Protein AF-A0A351Y4N5-F1 (afdb_monomer_lite)

Foldseek 3Di:
DDPQDPPPPDGPCVVDDPDPDPDPCCVVPADEQEDEQQVQQPDPVDDAAEEDALVNCCVVPSDVDSPHQYEYEHPHDHDGQYEYDAHAYYDPNRCVNNPPPRYHDDHPPDDPPPPPPPPPPDD

Secondary structure (DSSP, 8-state):
--TT-BBTBPPHHHHS-S--SS--GGGSS--EEEEEHHHHHT-TT--TT-EE-HHHHHHTTS-S-TTSEEEEE--S---S--EEEEE-EE-HHHHHHHTTTT--EEE--PPP-----------

Sequence (123 aa):
MKPFFEGGQTSIVQRLPKARGFTRYFKLVKDVVIVNLGALDADPRIADKMEITKQVLKDLGYIKSAKAFVKLLSHGEYAKHLTFTDIDSFSAAAKTKMENPGTVHSASRKAPIAVVKDKKSKV

pLDDT: mean 77.07, std 16.93, range [38.38, 93.25]

Radius of gyration: 23.23 Å; chains: 1; bounding box: 50×45×65 Å

Structure (mmCIF, N/CA/C/O backbone):
data_AF-A0A351Y4N5-F1
#
_entry.id   AF-A0A351Y4N5-F1
#
loop_
_atom_site.group_PDB
_atom_site.id
_atom_site.type_symbol
_atom_site.label_atom_id
_atom_site.label_alt_id
_atom_site.label_comp_id
_atom_site.label_asym_id
_atom_site.label_entity_id
_atom_site.label_seq_id
_atom_site.pdbx_PDB_ins_code
_atom_site.Cartn_x
_atom_site.Cartn_y
_atom_site.Cartn_z
_atom_site.occupancy
_atom_site.B_iso_or_equiv
_atom_site.auth_seq_id
_atom_site.auth_comp_id
_atom_site.auth_asym_id
_atom_site.auth_atom_id
_atom_site.pdbx_PDB_model_num
ATOM 1 N N . MET A 1 1 ? -26.317 -21.915 32.768 1.00 71.75 1 MET A N 1
ATOM 2 C CA . MET A 1 1 ? -25.323 -21.127 33.537 1.00 71.75 1 MET A CA 1
ATOM 3 C C . MET A 1 1 ? -24.667 -20.119 32.597 1.00 71.75 1 MET A C 1
ATOM 5 O O . MET A 1 1 ? -24.466 -20.463 31.439 1.00 71.75 1 MET A O 1
ATOM 9 N N . LYS A 1 2 ? -24.380 -18.883 33.027 1.00 85.06 2 LYS A N 1
ATOM 10 C CA . LYS A 1 2 ? -23.657 -17.909 32.182 1.00 85.06 2 LYS A CA 1
ATOM 11 C C . LYS A 1 2 ? -22.164 -18.286 32.124 1.00 85.06 2 LYS A C 1
ATOM 13 O O . LYS A 1 2 ? -21.646 -18.672 33.167 1.00 85.06 2 LYS A O 1
ATOM 18 N N . PRO A 1 3 ? -21.461 -18.134 30.982 1.00 85.94 3 PRO A N 1
ATOM 19 C CA . PRO A 1 3 ? -20.055 -18.547 30.838 1.00 85.94 3 PRO A CA 1
ATOM 20 C C . PRO A 1 3 ? -19.074 -17.945 31.857 1.00 85.94 3 PRO A C 1
ATOM 22 O O . PRO A 1 3 ? -18.011 -18.501 32.085 1.00 85.94 3 PRO A O 1
ATOM 25 N N . PHE A 1 4 ? -19.429 -16.817 32.477 1.00 85.06 4 PHE A N 1
ATOM 26 C CA . PHE A 1 4 ? -18.591 -16.094 33.441 1.00 85.06 4 PHE A CA 1
ATOM 27 C C . PHE A 1 4 ? -19.082 -16.228 34.892 1.00 85.06 4 PHE A C 1
ATOM 29 O O . PHE A 1 4 ? -18.720 -15.421 35.744 1.00 85.06 4 PHE A O 1
ATOM 36 N N . PHE A 1 5 ? -19.979 -17.178 35.171 1.00 90.00 5 PHE A N 1
ATOM 37 C CA . PHE A 1 5 ? -20.545 -17.383 36.501 1.00 90.00 5 PHE A CA 1
ATOM 38 C C . PHE A 1 5 ? -19.705 -18.389 37.303 1.00 90.00 5 PHE A C 1
ATOM 40 O O . PHE A 1 5 ? -19.694 -19.574 36.984 1.00 90.00 5 PHE A O 1
ATOM 47 N N . GLU A 1 6 ? -19.045 -17.913 38.362 1.00 91.88 6 GLU A N 1
ATOM 48 C CA . GLU A 1 6 ? -18.134 -18.687 39.227 1.00 91.88 6 GLU A CA 1
ATOM 49 C C . GLU A 1 6 ? -18.785 -19.055 40.578 1.00 91.88 6 GLU A C 1
ATOM 51 O O . GLU A 1 6 ? -18.164 -18.974 41.633 1.00 91.88 6 GLU A O 1
ATOM 56 N N . GLY A 1 7 ? -20.075 -19.413 40.579 1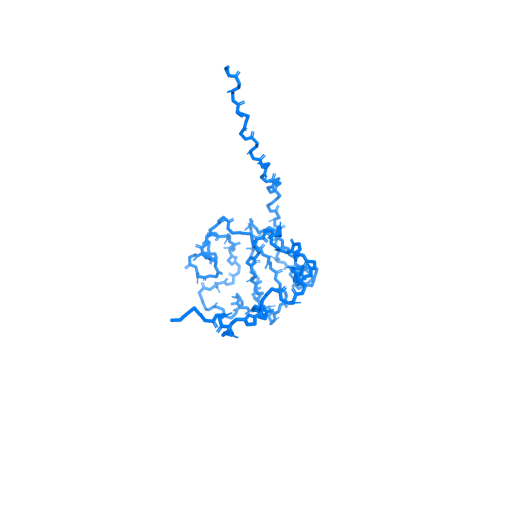.00 89.75 7 GLY A N 1
ATOM 57 C CA . GLY A 1 7 ? -20.718 -20.005 41.765 1.00 89.75 7 GLY A CA 1
ATOM 58 C C . GLY A 1 7 ? -20.873 -19.074 42.976 1.00 89.75 7 GLY A C 1
ATOM 59 O O . GLY A 1 7 ? -20.894 -19.547 44.105 1.00 89.75 7 GLY A O 1
ATOM 60 N N . GLY A 1 8 ? -20.980 -17.759 42.755 1.00 90.00 8 GLY A N 1
ATOM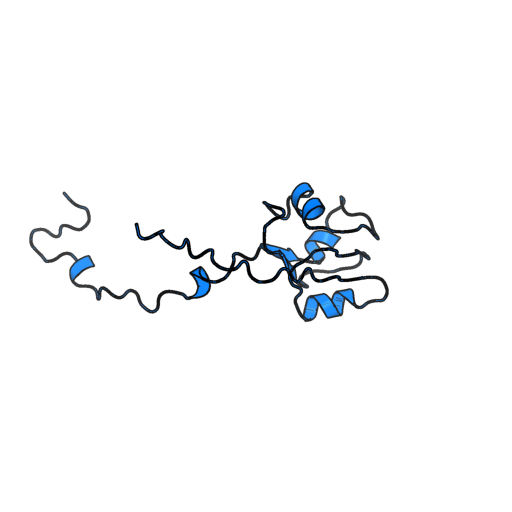 61 C CA . GLY A 1 8 ? -21.115 -16.752 43.820 1.00 90.00 8 GLY A CA 1
ATOM 62 C C . GLY A 1 8 ? -19.841 -15.947 44.076 1.00 90.00 8 GLY A C 1
ATOM 63 O O . GLY A 1 8 ? -19.902 -14.881 44.685 1.00 90.00 8 GLY A O 1
ATOM 64 N N . GLN A 1 9 ? -18.705 -16.386 43.533 1.00 93.25 9 GLN A N 1
ATOM 65 C CA . GLN A 1 9 ? -17.509 -15.557 43.450 1.00 93.25 9 GLN A CA 1
ATOM 66 C C . GLN A 1 9 ? -17.704 -14.454 42.391 1.00 93.25 9 GLN A C 1
ATOM 68 O O . GLN A 1 9 ? -18.363 -14.661 41.367 1.00 93.25 9 GLN A O 1
ATOM 73 N N . THR A 1 10 ? -17.130 -13.266 42.612 1.00 91.81 10 THR A N 1
ATOM 74 C CA . THR A 1 10 ? -17.144 -12.180 41.613 1.00 91.81 10 THR A CA 1
ATOM 75 C C . THR A 1 10 ? -16.494 -12.659 40.319 1.00 91.81 10 THR A C 1
ATOM 77 O O . THR A 1 10 ? -15.407 -13.213 40.371 1.00 91.81 10 THR A O 1
ATOM 80 N N . SER A 1 11 ? -17.110 -12.473 39.151 1.00 91.12 11 SER A N 1
ATOM 81 C CA . SER A 1 11 ? -16.559 -13.053 37.909 1.00 91.12 11 SER A CA 1
ATOM 82 C C . SER A 1 11 ? -15.158 -12.522 37.585 1.00 91.12 11 SER A C 1
ATOM 84 O O . SER A 1 11 ? -14.868 -11.344 37.820 1.00 91.12 11 SER A O 1
ATOM 86 N N . ILE A 1 12 ? -14.303 -13.337 36.966 1.00 87.56 12 ILE A N 1
ATOM 87 C CA . ILE A 1 12 ? -12.951 -12.919 36.567 1.00 87.56 12 ILE A CA 1
ATOM 88 C C . ILE A 1 12 ? -12.923 -11.641 35.709 1.00 87.56 12 ILE A C 1
ATOM 90 O O . ILE A 1 12 ? -12.047 -10.795 35.877 1.00 87.56 12 ILE A O 1
ATOM 94 N N . VAL A 1 13 ? -13.934 -11.431 34.858 1.00 87.81 13 VAL A N 1
ATOM 95 C CA . VAL A 1 13 ? -14.073 -10.232 34.005 1.00 87.81 13 VAL A CA 1
ATOM 96 C C . VAL A 1 13 ? -14.263 -8.955 34.833 1.00 87.81 13 VAL A C 1
ATOM 98 O O . VAL A 1 13 ? -13.887 -7.872 34.395 1.00 87.81 13 VAL A O 1
ATOM 101 N N . GLN A 1 14 ? -14.834 -9.073 36.034 1.00 88.00 14 GLN A N 1
ATOM 102 C CA . GLN A 1 14 ? -15.016 -7.961 36.968 1.00 88.00 14 GLN A CA 1
ATOM 103 C C . GLN A 1 14 ? -13.788 -7.723 37.852 1.00 88.00 14 GLN A C 1
ATOM 105 O O . GLN A 1 14 ? -13.606 -6.601 38.319 1.00 88.00 14 GLN A O 1
ATOM 110 N N . ARG A 1 15 ? -12.963 -8.753 38.086 1.00 90.38 15 ARG A N 1
ATOM 111 C CA . ARG A 1 15 ? -11.725 -8.636 38.874 1.00 90.38 15 ARG A CA 1
ATOM 112 C C . ARG A 1 15 ? -10.585 -8.000 38.080 1.00 90.38 15 ARG A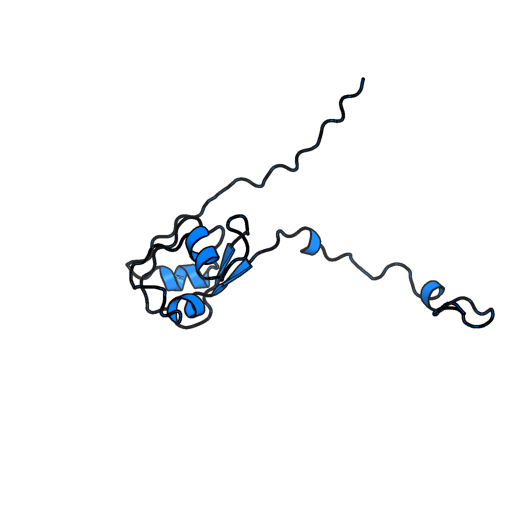 C 1
ATOM 114 O O . ARG A 1 15 ? -9.730 -7.342 38.662 1.00 90.38 15 ARG A O 1
ATOM 121 N N . LEU A 1 16 ? -10.563 -8.196 36.763 1.00 88.25 16 LEU A N 1
ATOM 122 C CA . LEU A 1 16 ? -9.558 -7.598 35.888 1.00 88.25 16 LEU A CA 1
ATOM 123 C C . LEU A 1 16 ? -9.795 -6.084 35.706 1.00 88.25 16 LEU A C 1
ATOM 125 O O . LEU A 1 16 ? -10.944 -5.634 35.659 1.00 88.25 16 LEU A O 1
ATOM 129 N N . PRO A 1 17 ? -8.728 -5.274 35.557 1.00 88.06 17 PRO A N 1
ATOM 130 C CA . PRO A 1 17 ? -8.862 -3.850 35.276 1.00 88.06 17 PRO A CA 1
ATOM 131 C C . PRO A 1 17 ? -9.645 -3.625 33.975 1.00 88.06 17 PRO A C 1
ATOM 133 O O . PRO A 1 17 ? -9.352 -4.208 32.932 1.00 88.06 17 PRO A O 1
ATOM 136 N N . LYS A 1 18 ? -10.657 -2.749 34.032 1.00 80.81 18 LYS A N 1
ATOM 137 C CA . LYS A 1 18 ? -11.594 -2.506 32.916 1.00 80.81 18 LYS A CA 1
ATOM 138 C C . LYS A 1 18 ? -10.924 -1.880 31.692 1.00 80.81 18 LYS A C 1
ATOM 140 O O . LYS A 1 18 ? -11.385 -2.057 30.565 1.00 80.81 18 LYS A O 1
ATOM 145 N N . ALA A 1 19 ? -9.848 -1.134 31.911 1.00 78.44 19 ALA A N 1
ATOM 146 C CA . ALA A 1 19 ? -9.074 -0.548 30.836 1.00 78.44 19 ALA A CA 1
ATOM 147 C C . ALA A 1 19 ? -8.181 -1.625 30.207 1.00 78.44 19 ALA A C 1
ATOM 149 O O . ALA A 1 19 ? -7.197 -2.056 30.797 1.00 78.44 19 ALA A O 1
ATOM 150 N N . ARG A 1 20 ? -8.499 -2.026 28.972 1.00 70.19 20 ARG A N 1
ATOM 151 C CA . ARG A 1 20 ? -7.681 -2.958 28.174 1.00 70.19 20 ARG A CA 1
ATOM 152 C C . ARG A 1 20 ? -6.380 -2.332 27.616 1.00 70.19 20 ARG A C 1
ATOM 154 O O . ARG A 1 20 ? -5.693 -2.990 26.844 1.00 70.19 20 ARG A O 1
ATOM 161 N N . GLY A 1 21 ? -6.055 -1.080 27.970 1.00 75.62 21 GLY A N 1
ATOM 162 C CA . GLY A 1 21 ? -4.910 -0.300 27.465 1.00 75.62 21 GLY A CA 1
ATOM 163 C C . GLY A 1 21 ? -5.308 0.914 26.606 1.00 75.62 21 GLY A C 1
ATOM 164 O O . GLY A 1 21 ? -6.488 1.253 26.510 1.00 75.62 21 GLY A O 1
ATOM 165 N N . PHE A 1 22 ? -4.323 1.567 25.969 1.00 73.19 22 PHE A N 1
ATOM 166 C CA . PHE A 1 22 ? -4.549 2.628 24.975 1.00 73.19 22 PHE A CA 1
ATOM 167 C C . PHE A 1 22 ? -5.345 2.067 23.792 1.00 73.19 22 PHE A C 1
ATOM 169 O O . PHE A 1 22 ? -4.927 1.116 23.126 1.00 73.19 22 PHE A O 1
ATOM 176 N N . THR A 1 23 ? -6.502 2.657 23.502 1.00 66.19 23 THR A N 1
ATOM 177 C CA . THR A 1 23 ? -7.264 2.334 22.296 1.00 66.19 23 THR A CA 1
ATOM 178 C C . THR A 1 23 ? -6.435 2.721 21.071 1.00 66.19 23 THR A C 1
ATOM 180 O O . THR A 1 23 ? -6.265 3.907 20.801 1.00 6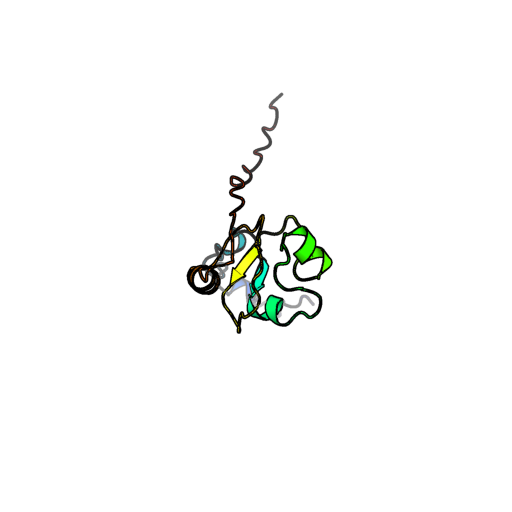6.19 23 THR A O 1
ATOM 183 N N . ARG A 1 24 ? -5.908 1.727 20.336 1.00 59.22 24 ARG A N 1
ATOM 184 C CA . ARG A 1 24 ? -5.167 1.894 19.067 1.00 59.22 24 ARG A CA 1
ATOM 185 C C . ARG A 1 24 ? -5.760 3.028 18.205 1.00 59.22 24 ARG A C 1
ATOM 187 O O . ARG A 1 24 ? -6.832 2.848 17.627 1.00 59.22 24 ARG A O 1
ATOM 194 N N . TYR A 1 25 ? -5.014 4.123 18.015 1.00 57.66 25 TYR A N 1
ATOM 195 C CA . TYR A 1 25 ? -5.353 5.217 17.083 1.00 57.66 25 TYR A CA 1
ATOM 196 C C . TYR A 1 25 ? -5.534 4.734 15.632 1.00 57.66 25 TYR A C 1
ATOM 198 O O . TYR A 1 25 ? -6.183 5.382 14.824 1.00 57.66 25 TYR A O 1
ATOM 206 N N . PHE A 1 26 ? -5.010 3.557 15.286 1.00 56.97 26 PHE A N 1
ATOM 207 C CA . PHE A 1 26 ? -5.052 3.012 13.927 1.00 56.97 26 PHE A CA 1
ATOM 208 C C . PHE A 1 26 ? -6.463 2.651 13.425 1.00 56.97 26 PHE A C 1
ATOM 210 O O . PHE A 1 26 ? -6.611 2.400 12.239 1.00 56.97 26 PHE A O 1
ATOM 217 N N . LYS A 1 27 ? -7.503 2.673 14.278 1.00 53.19 27 LYS A N 1
ATOM 218 C CA . LYS A 1 27 ? -8.911 2.651 13.823 1.00 53.19 27 LYS A CA 1
ATOM 219 C C . LYS A 1 27 ? -9.390 3.993 13.239 1.00 53.19 27 LYS A C 1
ATOM 221 O O . LYS A 1 27 ? -10.452 4.036 12.634 1.00 53.19 27 LYS A O 1
ATOM 226 N N . LEU A 1 28 ? -8.630 5.075 13.424 1.00 54.47 28 LEU A N 1
ATOM 227 C CA . LEU A 1 28 ? -8.845 6.390 12.801 1.00 54.47 28 LEU A CA 1
ATOM 228 C C . LEU A 1 28 ? -8.002 6.580 11.530 1.00 54.47 28 LEU A C 1
ATOM 230 O O . LEU A 1 28 ? -8.134 7.590 10.840 1.00 54.47 28 LEU A O 1
ATOM 234 N N . VAL A 1 29 ? -7.111 5.634 11.223 1.00 61.53 29 VAL A N 1
ATOM 235 C CA . VAL A 1 29 ? -6.304 5.660 10.004 1.00 61.53 29 VAL A CA 1
ATOM 236 C C . VAL A 1 29 ? -7.171 5.103 8.883 1.00 61.53 29 VAL A C 1
ATOM 238 O O . VAL A 1 29 ? -7.765 4.041 9.031 1.00 61.53 29 VAL A O 1
ATOM 241 N N . LYS A 1 30 ? -7.279 5.847 7.778 1.00 67.19 30 LYS A N 1
ATOM 242 C CA . LYS A 1 30 ? -8.001 5.399 6.581 1.00 67.19 30 LYS A CA 1
ATOM 243 C C . LYS A 1 30 ? -7.483 4.022 6.169 1.00 67.19 30 LYS A C 1
ATOM 245 O O . LYS A 1 30 ? -6.269 3.842 6.107 1.00 67.19 30 LYS A O 1
ATOM 250 N N . ASP A 1 31 ? -8.382 3.092 5.861 1.00 78.25 31 ASP A N 1
ATOM 251 C CA . ASP A 1 31 ? -7.995 1.783 5.338 1.00 78.25 31 ASP A CA 1
ATOM 252 C C . ASP A 1 31 ? -7.197 1.966 4.041 1.00 78.25 31 ASP A C 1
ATOM 254 O O . ASP A 1 31 ? -7.705 2.493 3.047 1.00 78.25 31 ASP A O 1
ATOM 258 N N . VAL A 1 32 ? -5.924 1.567 4.077 1.00 86.06 32 VAL A N 1
ATOM 259 C CA . VAL A 1 32 ? -5.008 1.642 2.938 1.00 86.06 32 VAL A CA 1
ATOM 260 C C . VAL A 1 32 ? -4.900 0.265 2.310 1.00 86.06 32 VAL A C 1
ATOM 262 O O . VAL A 1 32 ? -4.514 -0.699 2.971 1.00 86.06 32 VAL A O 1
ATOM 265 N N . VAL A 1 33 ? -5.185 0.185 1.017 1.00 90.31 33 VAL A N 1
ATOM 266 C CA . VAL A 1 33 ? -4.916 -1.003 0.215 1.00 90.31 33 VAL A CA 1
ATOM 267 C C . VAL A 1 33 ? -3.490 -0.917 -0.308 1.00 90.31 33 VAL A C 1
ATOM 269 O O . VAL A 1 33 ? -3.084 0.075 -0.916 1.00 90.31 33 VAL A O 1
ATOM 272 N N . ILE A 1 34 ? -2.719 -1.959 -0.024 1.00 92.56 34 ILE A N 1
ATOM 273 C CA . ILE A 1 34 ? -1.315 -2.063 -0.401 1.00 92.56 34 ILE A CA 1
ATOM 274 C C . ILE A 1 34 ? -1.222 -2.807 -1.728 1.00 92.56 34 ILE A C 1
ATOM 276 O O . ILE A 1 34 ? -1.767 -3.900 -1.861 1.00 92.56 34 ILE A O 1
ATOM 280 N N . VAL A 1 35 ? -0.489 -2.234 -2.679 1.00 92.00 35 VAL A N 1
ATOM 281 C CA . VAL A 1 35 ? -0.148 -2.881 -3.949 1.00 92.00 35 VAL A CA 1
ATOM 282 C C . VAL A 1 35 ? 1.371 -2.832 -4.118 1.00 92.00 35 VAL A C 1
ATOM 284 O O . VAL A 1 35 ? 1.995 -1.796 -3.896 1.00 92.00 35 VAL A O 1
ATOM 287 N N . ASN A 1 36 ? 1.983 -3.965 -4.458 1.00 92.81 36 ASN A N 1
ATOM 288 C CA . ASN A 1 36 ? 3.431 -4.080 -4.636 1.00 92.81 36 ASN A CA 1
ATOM 289 C C . ASN A 1 36 ? 3.790 -4.036 -6.122 1.00 92.81 36 ASN A C 1
ATOM 291 O O . ASN A 1 36 ? 3.136 -4.703 -6.920 1.00 92.81 36 ASN A O 1
ATOM 295 N N . LEU A 1 37 ? 4.861 -3.323 -6.476 1.00 89.88 37 LEU A N 1
ATOM 296 C CA . LEU A 1 37 ? 5.319 -3.205 -7.864 1.00 89.88 37 LEU A CA 1
ATOM 297 C C . LEU A 1 37 ? 5.643 -4.564 -8.500 1.00 89.88 37 LEU A C 1
ATOM 299 O O . LEU A 1 37 ? 5.198 -4.817 -9.613 1.00 89.88 37 LEU A O 1
ATOM 303 N N . GLY A 1 38 ? 6.305 -5.478 -7.783 1.00 88.25 38 GLY A N 1
ATOM 304 C CA . GLY A 1 38 ? 6.617 -6.795 -8.351 1.00 88.25 38 GLY A CA 1
ATOM 305 C C . GLY A 1 38 ? 5.404 -7.697 -8.556 1.00 88.25 38 GLY A C 1
ATOM 306 O O . GLY A 1 38 ? 5.422 -8.565 -9.420 1.00 88.25 38 GLY A O 1
ATOM 307 N N . ALA A 1 39 ? 4.313 -7.463 -7.820 1.00 90.00 39 ALA A N 1
ATOM 308 C CA . ALA A 1 39 ? 3.063 -8.179 -8.065 1.00 90.00 39 ALA A CA 1
ATOM 309 C C . ALA A 1 39 ? 2.371 -7.706 -9.352 1.00 90.00 39 ALA A C 1
ATOM 311 O O . ALA A 1 39 ? 1.630 -8.481 -9.946 1.00 90.00 39 ALA A O 1
ATOM 312 N N . LEU A 1 40 ? 2.593 -6.453 -9.762 1.00 88.81 40 LEU A N 1
ATOM 313 C CA . LEU A 1 40 ? 2.114 -5.923 -11.040 1.00 88.81 40 LEU A CA 1
ATOM 314 C C . LEU A 1 40 ? 3.022 -6.365 -12.192 1.00 88.81 40 LEU A C 1
ATOM 316 O O . LEU A 1 40 ? 2.540 -6.689 -13.271 1.00 88.81 40 LEU A O 1
ATOM 320 N N . ASP A 1 41 ? 4.330 -6.427 -11.950 1.00 87.50 41 ASP A N 1
ATOM 321 C CA . ASP A 1 41 ? 5.301 -6.877 -12.948 1.00 87.50 41 ASP A CA 1
ATOM 322 C C . ASP A 1 41 ? 5.072 -8.345 -13.342 1.00 87.50 41 ASP A C 1
ATOM 324 O O . ASP A 1 41 ? 5.012 -8.680 -14.526 1.00 87.50 41 ASP A O 1
ATOM 328 N N . ALA A 1 42 ? 4.827 -9.205 -12.349 1.00 87.31 42 ALA A N 1
ATOM 329 C CA . ALA A 1 42 ? 4.567 -10.629 -12.547 1.00 87.31 42 ALA A CA 1
ATOM 330 C C . ALA A 1 42 ? 3.195 -10.948 -13.176 1.00 87.31 42 ALA A C 1
ATOM 332 O O . ALA A 1 42 ? 2.971 -12.091 -13.573 1.00 87.31 42 ALA A O 1
ATOM 333 N N . ASP A 1 43 ? 2.267 -9.987 -13.265 1.00 86.69 43 ASP A N 1
ATOM 334 C CA . ASP A 1 43 ? 0.949 -10.243 -13.852 1.00 86.69 43 ASP A CA 1
ATOM 335 C C . ASP A 1 43 ? 1.051 -10.303 -15.388 1.00 86.69 43 ASP A C 1
ATOM 337 O O . ASP A 1 43 ? 1.439 -9.311 -16.024 1.00 86.69 43 ASP A O 1
ATOM 341 N N . PRO A 1 44 ? 0.692 -11.435 -16.023 1.00 85.44 44 PRO A N 1
ATOM 342 C CA . PRO A 1 44 ? 0.721 -11.563 -17.478 1.00 85.44 44 PRO A CA 1
ATOM 343 C C . PRO A 1 44 ? -0.323 -10.681 -18.176 1.00 85.44 44 PRO A C 1
ATOM 345 O O . PRO A 1 44 ? -0.191 -10.406 -19.365 1.00 85.44 44 PRO A O 1
ATOM 348 N N . ARG A 1 45 ? -1.357 -10.222 -17.460 1.00 86.81 45 ARG A N 1
ATOM 349 C CA . ARG A 1 45 ? -2.417 -9.358 -18.007 1.00 86.81 45 ARG A CA 1
ATOM 350 C C . ARG A 1 45 ? -1.956 -7.913 -18.197 1.00 86.81 45 ARG A C 1
ATOM 352 O O . ARG A 1 45 ? -2.639 -7.143 -18.865 1.00 86.81 45 ARG A O 1
ATOM 359 N N . ILE A 1 46 ? -0.824 -7.543 -17.601 1.00 85.56 46 ILE A N 1
ATOM 360 C CA . ILE A 1 46 ? -0.266 -6.195 -17.663 1.00 85.56 46 ILE A CA 1
ATOM 361 C C . ILE A 1 46 ? 0.808 -6.153 -18.750 1.00 85.56 46 ILE A C 1
ATOM 363 O O . ILE A 1 46 ? 1.890 -6.732 -18.598 1.00 85.56 46 ILE A O 1
ATOM 367 N N . ALA A 1 47 ? 0.494 -5.448 -19.837 1.00 83.75 47 ALA A N 1
ATOM 368 C CA . ALA A 1 47 ? 1.427 -5.178 -20.923 1.00 83.75 47 ALA A CA 1
ATOM 369 C C . ALA A 1 47 ? 2.442 -4.090 -20.542 1.00 83.75 47 ALA A C 1
ATOM 371 O O . ALA A 1 47 ? 2.187 -3.242 -19.683 1.00 83.75 47 ALA A O 1
ATOM 372 N N . ASP A 1 48 ? 3.592 -4.105 -21.213 1.00 81.56 48 ASP A N 1
ATOM 373 C CA . ASP A 1 48 ? 4.588 -3.047 -21.068 1.00 81.56 48 ASP A CA 1
ATOM 374 C C . ASP A 1 48 ? 4.029 -1.714 -21.597 1.00 81.56 48 ASP A C 1
ATOM 376 O O . ASP A 1 48 ? 3.288 -1.691 -22.583 1.00 81.56 48 ASP A O 1
ATOM 380 N N . LYS A 1 49 ? 4.348 -0.601 -20.930 1.00 82.56 49 LYS A N 1
ATOM 381 C CA . LYS A 1 49 ? 3.825 0.758 -21.198 1.00 82.56 49 LYS A CA 1
ATOM 382 C C . LYS A 1 49 ? 2.325 0.948 -20.979 1.00 82.56 49 LYS A C 1
ATOM 384 O O . LYS A 1 49 ? 1.773 1.966 -21.392 1.00 82.56 49 LYS A O 1
ATOM 389 N N . MET A 1 50 ? 1.660 0.018 -20.296 1.00 84.62 50 MET A N 1
ATOM 390 C CA . MET A 1 50 ? 0.248 0.167 -19.953 1.00 84.62 50 MET A CA 1
ATOM 391 C C . MET A 1 50 ? 0.032 1.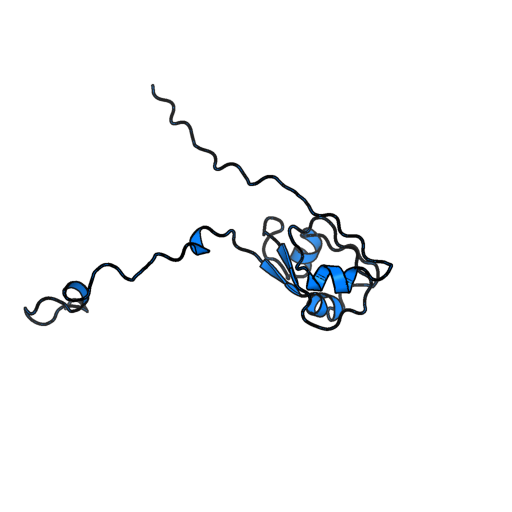260 -18.895 1.00 84.62 50 MET A C 1
ATOM 393 O O . MET A 1 50 ? 0.837 1.440 -17.976 1.00 84.62 50 MET A O 1
ATOM 397 N N . GLU A 1 51 ? -1.092 1.966 -19.006 1.00 87.19 51 GLU A N 1
ATOM 398 C CA . GLU A 1 51 ? -1.553 2.899 -17.983 1.00 87.19 51 GLU A CA 1
ATOM 399 C C . GLU A 1 51 ? -2.330 2.158 -16.884 1.00 87.19 51 GLU A C 1
ATOM 401 O O . GLU A 1 51 ? -3.324 1.475 -17.135 1.00 87.19 51 GLU A O 1
ATOM 406 N N . ILE A 1 52 ? -1.871 2.297 -15.643 1.00 88.44 52 ILE A N 1
ATOM 407 C CA . ILE A 1 52 ? -2.472 1.706 -14.453 1.00 88.44 52 ILE A CA 1
ATOM 408 C C . ILE A 1 52 ? -3.210 2.797 -13.685 1.00 88.44 52 ILE A C 1
ATOM 410 O O . ILE A 1 52 ? -2.605 3.652 -13.036 1.00 88.44 52 ILE A O 1
ATOM 414 N N . THR A 1 53 ? -4.538 2.707 -13.725 1.00 89.62 53 THR A N 1
ATOM 415 C CA . THR A 1 53 ? -5.465 3.510 -12.921 1.00 89.62 53 THR A CA 1
ATOM 416 C C . THR A 1 53 ? -6.101 2.668 -11.814 1.00 89.62 53 THR A C 1
ATOM 418 O O . THR A 1 53 ? -6.065 1.434 -11.835 1.00 89.62 53 THR A O 1
ATOM 421 N N . LYS A 1 54 ? -6.766 3.311 -10.844 1.00 89.00 54 LYS A N 1
ATOM 422 C CA . LYS A 1 54 ? -7.556 2.601 -9.818 1.00 89.00 54 LYS A CA 1
ATOM 423 C C . LYS A 1 54 ? -8.651 1.708 -10.415 1.00 89.00 54 LYS A C 1
ATOM 425 O O . LYS A 1 54 ? -8.979 0.686 -9.822 1.00 89.00 54 LYS A O 1
ATOM 430 N N . GLN A 1 55 ? -9.222 2.063 -11.567 1.00 89.81 55 GLN A N 1
ATOM 431 C CA . GLN A 1 55 ? -10.212 1.217 -12.245 1.00 89.81 55 GLN A CA 1
ATOM 432 C C . GLN A 1 55 ? -9.564 -0.060 -12.777 1.00 89.81 55 GLN A C 1
ATOM 434 O O . GLN A 1 55 ? -10.019 -1.146 -12.435 1.00 89.81 55 GLN A O 1
ATOM 439 N N . VAL A 1 56 ? -8.433 0.064 -13.473 1.00 90.56 56 VAL A N 1
ATOM 440 C CA . VAL A 1 56 ? -7.681 -1.091 -13.983 1.00 90.56 56 VAL A CA 1
ATOM 441 C C . VAL A 1 56 ? -7.249 -2.017 -12.843 1.00 90.56 56 VAL A C 1
ATOM 443 O O . VAL A 1 56 ? -7.430 -3.228 -12.923 1.00 90.56 56 VAL A O 1
ATOM 446 N N . LEU A 1 57 ? -6.767 -1.469 -11.722 1.00 89.31 57 LEU A N 1
ATOM 447 C CA . LEU A 1 57 ? -6.425 -2.272 -10.540 1.00 89.31 57 LEU A CA 1
ATOM 448 C C . LEU A 1 57 ? -7.629 -3.013 -9.945 1.00 89.31 57 LEU A C 1
ATOM 450 O O . LEU A 1 57 ? -7.464 -4.084 -9.359 1.00 89.31 57 LEU A O 1
ATOM 454 N N . LYS A 1 58 ? -8.834 -2.448 -10.061 1.00 91.12 58 LYS A N 1
ATOM 455 C CA . LYS A 1 58 ? -10.063 -3.091 -9.593 1.00 91.12 58 LYS A CA 1
ATOM 456 C C . LYS A 1 58 ? -10.445 -4.240 -10.516 1.00 91.12 58 LYS A C 1
ATOM 458 O O . LYS A 1 58 ? -10.741 -5.325 -10.026 1.00 91.12 58 LYS A O 1
ATOM 463 N N . ASP A 1 59 ? -10.392 -4.011 -11.8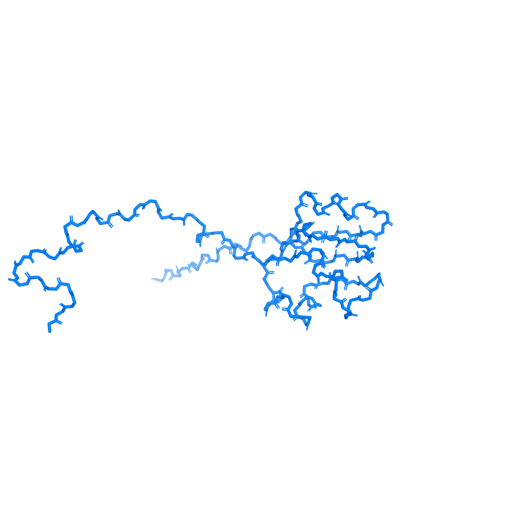22 1.00 90.12 59 ASP A N 1
ATOM 464 C CA . ASP A 1 59 ? -10.760 -5.002 -12.835 1.00 90.12 59 ASP A CA 1
ATOM 465 C C . ASP A 1 59 ? -9.784 -6.189 -12.836 1.00 90.12 59 ASP A C 1
ATOM 467 O O . ASP A 1 59 ? -10.189 -7.340 -12.981 1.00 90.12 59 ASP A O 1
ATOM 471 N N . LEU A 1 60 ? -8.504 -5.930 -12.553 1.00 89.38 60 LEU A N 1
ATOM 472 C CA . LEU A 1 60 ? -7.483 -6.961 -12.348 1.00 89.38 60 LEU A CA 1
ATOM 473 C C . LEU A 1 60 ? -7.612 -7.706 -11.005 1.00 89.38 60 LEU A C 1
ATOM 475 O O . LEU A 1 60 ? -7.014 -8.774 -10.844 1.00 89.38 60 LEU A O 1
ATOM 479 N N . GLY A 1 61 ? -8.393 -7.171 -10.059 1.00 89.56 61 GLY A N 1
ATOM 480 C CA . GLY A 1 61 ? -8.678 -7.778 -8.756 1.00 89.56 61 GLY A CA 1
ATOM 481 C C . GLY A 1 61 ? -7.734 -7.382 -7.614 1.00 89.56 61 GLY A C 1
ATOM 482 O O . GLY A 1 61 ? -7.854 -7.925 -6.517 1.00 89.56 61 GLY A O 1
ATOM 483 N N . TYR A 1 62 ? -6.823 -6.425 -7.819 1.00 89.81 62 TYR A N 1
ATOM 484 C CA . TYR A 1 62 ? -5.907 -5.943 -6.773 1.00 89.81 62 TYR A CA 1
ATOM 485 C C . TYR A 1 62 ? -6.607 -5.085 -5.718 1.00 89.81 62 TYR A C 1
ATOM 487 O O . TYR A 1 62 ? -6.183 -5.044 -4.562 1.00 89.81 62 TYR A O 1
ATOM 495 N N . ILE A 1 63 ? -7.686 -4.394 -6.096 1.00 91.25 63 ILE A N 1
ATOM 496 C CA . ILE A 1 63 ? -8.487 -3.584 -5.176 1.00 91.25 63 ILE A CA 1
ATOM 497 C C . ILE A 1 63 ? -9.968 -3.955 -5.271 1.00 91.25 63 ILE A C 1
ATOM 499 O O . ILE A 1 63 ? -10.495 -4.227 -6.343 1.00 91.25 63 ILE A O 1
ATOM 503 N N . LYS A 1 64 ? -10.682 -3.911 -4.141 1.00 87.31 64 LYS A N 1
ATOM 504 C CA . LYS A 1 64 ? -12.129 -4.207 -4.106 1.00 87.31 64 LYS A CA 1
ATOM 505 C C . LYS A 1 64 ? -12.992 -3.064 -4.653 1.00 87.31 64 LYS A C 1
ATOM 507 O O . LYS A 1 64 ? -14.110 -3.279 -5.112 1.00 87.31 64 LYS A O 1
ATOM 512 N N . SER A 1 65 ? -12.505 -1.828 -4.559 1.00 86.88 65 SER A N 1
ATOM 513 C CA . SER A 1 65 ? -13.252 -0.624 -4.924 1.00 86.88 65 SER A CA 1
ATOM 514 C C . SER A 1 65 ? -12.313 0.443 -5.461 1.00 86.88 65 SER A C 1
ATOM 516 O O . SER A 1 65 ? -11.283 0.708 -4.853 1.00 86.88 65 SER A O 1
ATOM 518 N N . ALA A 1 66 ? -12.723 1.130 -6.529 1.00 86.25 66 ALA A N 1
ATOM 519 C CA . ALA A 1 66 ? -12.001 2.282 -7.074 1.00 86.25 66 ALA A CA 1
ATOM 520 C C . ALA A 1 66 ? -11.963 3.488 -6.110 1.00 86.25 66 ALA A C 1
ATOM 522 O O . ALA A 1 66 ? -11.213 4.430 -6.329 1.00 86.25 66 ALA A O 1
ATOM 523 N N . LYS A 1 67 ? -12.763 3.470 -5.032 1.00 85.25 67 LYS A N 1
ATOM 524 C CA . LYS A 1 67 ? -12.722 4.480 -3.958 1.00 85.25 67 LYS A CA 1
ATOM 525 C C . LYS A 1 67 ? -11.708 4.148 -2.857 1.00 85.25 67 LYS A C 1
ATOM 527 O O . LYS A 1 67 ? -11.559 4.940 -1.930 1.00 85.25 67 LYS A O 1
ATOM 532 N N . ALA A 1 68 ? -11.089 2.967 -2.901 1.00 85.62 68 ALA A N 1
ATOM 533 C CA . ALA A 1 68 ? -10.108 2.569 -1.905 1.00 85.62 68 ALA A CA 1
ATOM 534 C C . ALA A 1 68 ? -8.866 3.462 -1.992 1.00 85.62 68 ALA A C 1
ATOM 536 O O . ALA A 1 68 ? -8.458 3.860 -3.082 1.00 85.62 68 ALA A O 1
ATOM 537 N N . PHE A 1 69 ? -8.269 3.758 -0.838 1.00 86.94 69 PHE A N 1
ATOM 538 C CA . PHE A 1 69 ? -7.016 4.497 -0.784 1.00 86.94 69 PHE A CA 1
ATOM 539 C C . PHE A 1 69 ? -5.868 3.542 -1.112 1.00 86.94 69 PHE A C 1
ATOM 541 O O . PHE A 1 69 ? -5.645 2.581 -0.373 1.00 86.94 69 PHE A O 1
ATOM 548 N N . VAL A 1 70 ? -5.152 3.780 -2.208 1.00 90.12 70 VAL A N 1
ATOM 549 C CA . VAL A 1 70 ? -4.120 2.864 -2.712 1.00 90.12 70 VAL A CA 1
ATOM 550 C C . VAL A 1 70 ? -2.732 3.416 -2.425 1.00 90.12 70 VAL A C 1
ATOM 552 O O . VAL A 1 70 ? -2.410 4.555 -2.772 1.00 90.12 70 VAL A O 1
ATOM 555 N N . LYS A 1 71 ? -1.887 2.581 -1.816 1.00 89.81 71 LYS A N 1
ATOM 556 C CA . LYS A 1 71 ? -0.465 2.864 -1.626 1.00 89.81 71 LYS A CA 1
ATOM 557 C C . LYS A 1 71 ? 0.392 1.849 -2.373 1.00 89.81 71 LYS A C 1
ATOM 559 O O . LYS A 1 71 ? 0.308 0.652 -2.096 1.00 89.81 71 LYS A O 1
ATOM 564 N N . LEU A 1 72 ? 1.256 2.347 -3.256 1.00 91.00 72 LEU A N 1
ATOM 565 C CA . LEU A 1 72 ? 2.235 1.533 -3.973 1.00 91.00 72 LEU A CA 1
ATOM 566 C C . LEU A 1 72 ? 3.535 1.384 -3.173 1.00 91.00 72 LEU A C 1
ATOM 568 O O . LEU A 1 72 ? 4.087 2.364 -2.654 1.00 91.00 72 LEU A O 1
ATOM 572 N N . LEU A 1 73 ? 4.012 0.144 -3.074 1.00 91.50 73 LEU A N 1
ATOM 573 C CA . LEU A 1 73 ? 5.238 -0.245 -2.379 1.00 91.50 73 LEU A CA 1
ATOM 574 C C . LEU A 1 73 ? 6.218 -0.954 -3.325 1.00 91.50 73 LEU A C 1
ATOM 576 O O . LEU A 1 73 ? 5.835 -1.600 -4.294 1.00 91.50 73 LEU A O 1
ATOM 580 N N . SER A 1 74 ? 7.505 -0.878 -2.994 1.00 90.19 74 SER A N 1
ATOM 581 C CA . SER A 1 74 ? 8.635 -1.314 -3.825 1.00 90.19 74 SER A CA 1
ATOM 582 C C . SER A 1 74 ? 9.012 -2.792 -3.700 1.00 90.19 74 SER A C 1
ATOM 584 O O . SER A 1 74 ? 10.140 -3.157 -4.033 1.00 90.19 74 SER A O 1
ATOM 586 N N . HIS A 1 75 ? 8.146 -3.638 -3.145 1.00 91.38 75 HIS A N 1
ATOM 587 C CA . HIS A 1 75 ? 8.490 -5.039 -2.911 1.00 91.38 75 HIS A CA 1
ATOM 588 C C . HIS A 1 75 ? 8.486 -5.838 -4.226 1.00 91.38 75 HIS A C 1
ATOM 590 O O . HIS A 1 75 ? 7.530 -5.741 -4.997 1.00 91.38 75 HIS A O 1
ATOM 596 N N . GLY A 1 76 ? 9.531 -6.643 -4.443 1.00 87.12 76 GLY A N 1
ATOM 597 C CA . GLY A 1 76 ? 9.747 -7.432 -5.662 1.00 87.12 76 GLY A CA 1
ATOM 598 C C . GLY A 1 76 ? 10.605 -6.737 -6.726 1.00 87.12 76 GLY A C 1
ATOM 599 O O . GLY A 1 76 ? 11.052 -5.595 -6.549 1.00 87.12 76 GLY A O 1
ATOM 600 N N . GLU A 1 77 ? 10.860 -7.467 -7.807 1.00 83.12 77 GLU A N 1
ATOM 601 C CA . GLU A 1 77 ? 11.505 -6.960 -9.021 1.00 83.12 77 GLU A CA 1
ATOM 602 C C . GLU A 1 77 ? 10.507 -6.137 -9.840 1.00 83.12 77 GLU A C 1
ATOM 604 O O . GLU A 1 77 ? 9.301 -6.339 -9.737 1.00 83.12 77 GLU A O 1
ATOM 609 N N . TYR A 1 78 ? 11.000 -5.141 -10.567 1.00 84.00 78 TYR A N 1
ATOM 610 C CA . TYR A 1 78 ? 10.175 -4.265 -11.393 1.00 84.00 78 TYR A CA 1
ATOM 611 C C . TYR A 1 78 ? 10.956 -3.969 -12.667 1.00 84.00 78 TYR A C 1
ATOM 613 O O . TYR A 1 78 ? 11.876 -3.149 -12.644 1.00 84.00 78 TYR A O 1
ATOM 621 N N . ALA A 1 79 ? 10.640 -4.704 -13.730 1.00 83.56 79 ALA A N 1
ATOM 622 C CA . ALA A 1 79 ? 11.302 -4.588 -15.023 1.00 83.56 79 ALA A CA 1
ATOM 623 C C . ALA A 1 79 ? 10.444 -3.849 -16.060 1.00 83.56 79 ALA A C 1
ATOM 625 O O . ALA A 1 79 ? 10.998 -3.149 -16.907 1.00 83.56 79 ALA A O 1
ATOM 626 N N . LYS A 1 80 ? 9.111 -3.973 -15.998 1.00 83.00 80 LYS A N 1
ATOM 627 C CA . LYS A 1 80 ? 8.198 -3.294 -16.927 1.00 83.00 80 LYS A CA 1
ATOM 628 C C . LYS A 1 80 ? 8.157 -1.784 -16.699 1.00 83.00 80 LYS A C 1
ATOM 630 O O . LYS A 1 80 ? 8.226 -1.288 -15.574 1.00 83.00 80 LYS A O 1
ATOM 635 N N . HIS A 1 81 ? 7.948 -1.048 -17.781 1.00 82.50 81 HIS A N 1
ATOM 636 C CA . HIS A 1 81 ? 7.705 0.386 -17.769 1.00 82.50 81 HIS A CA 1
ATOM 637 C C . HIS A 1 81 ? 6.200 0.636 -17.718 1.00 82.50 81 HIS A C 1
ATOM 639 O O . HIS A 1 81 ? 5.534 0.591 -18.741 1.00 82.50 81 HIS A O 1
ATOM 645 N N . LEU A 1 82 ? 5.632 0.889 -16.541 1.00 83.88 82 LEU A N 1
ATOM 646 C CA . LEU A 1 82 ? 4.195 1.157 -16.384 1.00 83.88 82 LEU A CA 1
ATOM 647 C C . LEU A 1 82 ? 3.953 2.652 -16.163 1.00 83.88 82 LEU A C 1
ATOM 649 O O . LEU A 1 82 ? 4.796 3.342 -15.606 1.00 83.88 82 LEU A O 1
ATOM 653 N N . THR A 1 83 ? 2.800 3.175 -16.571 1.00 85.44 83 THR A N 1
ATOM 654 C CA . THR A 1 83 ? 2.415 4.562 -16.249 1.00 85.44 83 THR A CA 1
ATOM 655 C C . THR A 1 83 ? 1.388 4.531 -15.126 1.00 85.44 83 THR A C 1
ATOM 657 O O . THR A 1 83 ? 0.368 3.864 -15.263 1.00 85.44 83 THR A O 1
ATOM 660 N N . PHE A 1 84 ? 1.631 5.221 -14.007 1.00 85.88 84 PHE A N 1
ATOM 661 C CA . PHE A 1 84 ? 0.711 5.222 -12.864 1.00 85.88 84 PHE A CA 1
ATOM 662 C C . PHE A 1 84 ? -0.062 6.541 -12.776 1.00 85.88 84 PHE A C 1
ATOM 664 O O . PHE A 1 84 ? 0.503 7.591 -12.446 1.00 85.88 84 PHE A O 1
ATOM 671 N N . THR A 1 85 ? -1.377 6.461 -12.978 1.00 83.25 85 THR A N 1
ATOM 672 C CA . THR A 1 85 ? -2.291 7.611 -12.946 1.00 83.25 85 THR A CA 1
ATOM 673 C C . THR A 1 85 ? -3.323 7.429 -11.829 1.00 83.25 85 THR A C 1
ATOM 675 O O . THR A 1 85 ? -3.828 6.331 -11.602 1.00 83.25 85 THR A O 1
ATOM 678 N N . ASP A 1 86 ? -3.652 8.505 -11.106 1.00 82.00 86 ASP A N 1
ATOM 679 C CA . ASP A 1 86 ? -4.683 8.515 -10.046 1.00 82.00 86 ASP A CA 1
ATOM 680 C C . ASP A 1 86 ? -4.393 7.592 -8.835 1.00 82.00 86 ASP A C 1
ATOM 682 O O . ASP A 1 86 ? -5.303 7.066 -8.192 1.00 82.00 86 ASP A O 1
ATOM 686 N N . ILE A 1 87 ? -3.120 7.402 -8.470 1.00 85.50 87 ILE A N 1
ATOM 687 C CA . ILE A 1 87 ? -2.731 6.686 -7.239 1.00 85.50 87 ILE A CA 1
ATOM 688 C C . ILE A 1 87 ? -2.508 7.679 -6.088 1.00 85.50 87 ILE A C 1
ATOM 690 O O . ILE A 1 87 ? -1.921 8.748 -6.268 1.00 85.50 87 ILE A O 1
ATOM 694 N N . ASP A 1 88 ? -2.971 7.330 -4.881 1.00 87.00 88 ASP A N 1
ATOM 695 C CA . ASP A 1 88 ? -2.983 8.261 -3.745 1.00 87.00 88 ASP A CA 1
ATOM 696 C C . ASP A 1 88 ? -1.607 8.447 -3.094 1.00 87.00 88 ASP A C 1
ATOM 698 O O . ASP A 1 88 ? -1.267 9.543 -2.640 1.00 87.00 88 ASP A O 1
ATOM 702 N N . SER A 1 89 ? -0.821 7.373 -2.978 1.00 85.38 89 SER A N 1
ATOM 703 C CA . SER A 1 89 ? 0.449 7.405 -2.254 1.00 85.38 89 SER A CA 1
ATOM 704 C C . SER A 1 89 ? 1.476 6.418 -2.800 1.00 85.38 89 SER A C 1
ATOM 706 O O . SER A 1 89 ? 1.155 5.300 -3.194 1.00 85.38 89 SER A O 1
ATOM 708 N N . PHE A 1 90 ? 2.743 6.818 -2.729 1.00 88.44 90 PHE A N 1
ATOM 709 C CA . PHE A 1 90 ? 3.895 6.011 -3.115 1.00 88.44 90 PHE A CA 1
ATOM 710 C C . PHE A 1 90 ? 4.915 6.025 -1.977 1.00 88.44 90 PHE A C 1
ATOM 712 O O . PHE A 1 90 ? 5.164 7.082 -1.384 1.00 88.44 90 PHE A O 1
ATOM 719 N N . SER A 1 91 ? 5.514 4.876 -1.655 1.00 89.19 91 SER A N 1
ATOM 720 C CA . SER A 1 91 ? 6.659 4.849 -0.738 1.00 89.19 91 SER A CA 1
ATOM 721 C C . SER A 1 91 ? 7.888 5.509 -1.373 1.00 89.19 91 SER A C 1
ATOM 723 O O . SER A 1 91 ? 8.014 5.559 -2.594 1.00 89.19 91 SER A O 1
ATOM 725 N N . ALA A 1 92 ? 8.816 6.000 -0.546 1.00 87.38 92 ALA A N 1
ATOM 726 C CA . ALA A 1 92 ? 10.062 6.594 -1.038 1.00 87.38 92 ALA A CA 1
ATOM 727 C C . ALA A 1 92 ? 10.852 5.606 -1.914 1.00 87.38 92 ALA A C 1
ATOM 729 O O . ALA A 1 92 ? 11.231 5.942 -3.027 1.00 87.38 92 ALA A O 1
ATOM 730 N N . ALA A 1 93 ? 10.979 4.356 -1.459 1.00 88.38 93 ALA A N 1
ATOM 731 C CA . ALA A 1 93 ? 11.646 3.296 -2.210 1.00 88.38 93 ALA A CA 1
ATOM 732 C C . ALA A 1 93 ? 10.906 2.884 -3.499 1.00 88.38 93 ALA A C 1
ATOM 734 O O . ALA A 1 93 ? 11.517 2.339 -4.413 1.00 88.38 93 ALA A O 1
ATOM 735 N N . ALA A 1 94 ? 9.586 3.099 -3.587 1.00 86.19 94 ALA A N 1
ATOM 736 C CA . ALA A 1 94 ? 8.850 2.850 -4.826 1.00 86.19 94 ALA A CA 1
ATOM 737 C C . ALA A 1 94 ? 9.157 3.943 -5.846 1.00 86.19 94 ALA A C 1
ATOM 739 O O . ALA A 1 94 ? 9.431 3.629 -6.995 1.00 86.19 94 ALA A O 1
ATOM 740 N N . LYS A 1 95 ? 9.182 5.209 -5.416 1.00 85.00 95 LYS A N 1
ATOM 741 C CA . LYS A 1 95 ? 9.544 6.334 -6.286 1.00 85.00 95 LYS A CA 1
ATOM 742 C C . LYS A 1 95 ? 10.928 6.152 -6.893 1.00 85.00 95 LYS A C 1
ATOM 744 O O . LYS A 1 95 ? 11.046 6.223 -8.106 1.00 85.00 95 LYS A O 1
ATOM 749 N N . THR A 1 96 ? 11.923 5.791 -6.085 1.00 86.06 96 THR A N 1
ATOM 750 C CA . THR A 1 96 ? 13.285 5.561 -6.589 1.00 86.06 96 THR A CA 1
ATOM 751 C C . THR A 1 96 ? 13.356 4.411 -7.593 1.00 86.06 96 THR A C 1
ATOM 753 O O . THR A 1 96 ? 14.060 4.519 -8.587 1.00 86.06 96 THR A O 1
ATOM 756 N N . LYS A 1 97 ? 12.609 3.315 -7.380 1.00 83.62 97 LYS A N 1
ATOM 757 C CA . LYS A 1 97 ? 12.537 2.211 -8.356 1.00 83.62 97 LYS A CA 1
ATOM 758 C C . LYS A 1 97 ? 11.852 2.612 -9.663 1.00 83.62 97 LYS A C 1
ATOM 760 O O . LYS A 1 97 ? 12.157 2.047 -10.707 1.00 83.62 97 LYS A O 1
ATOM 765 N N . MET A 1 98 ? 10.922 3.557 -9.602 1.00 78.94 98 MET A N 1
ATOM 766 C CA . MET A 1 98 ? 10.152 4.000 -10.756 1.00 78.94 98 MET A CA 1
ATOM 767 C C . MET A 1 98 ? 10.802 5.175 -11.510 1.00 78.94 98 MET A C 1
ATOM 769 O O . MET A 1 98 ? 10.533 5.335 -12.693 1.00 78.94 98 MET A O 1
ATOM 773 N N . GLU A 1 99 ? 11.668 5.973 -10.877 1.00 71.62 99 GLU A N 1
ATOM 774 C CA . GLU A 1 99 ? 12.360 7.146 -11.457 1.00 71.62 99 GLU A CA 1
ATOM 775 C C . GLU A 1 99 ? 13.338 6.828 -12.606 1.00 71.62 99 GLU A C 1
ATOM 777 O O . GLU A 1 99 ? 13.869 7.743 -13.235 1.00 71.62 99 GLU A O 1
ATOM 782 N N . ASN A 1 100 ? 13.526 5.553 -12.952 1.00 56.91 100 ASN A N 1
ATOM 783 C CA . ASN A 1 100 ? 14.134 5.181 -14.228 1.00 56.91 100 ASN A CA 1
ATOM 784 C C . ASN A 1 100 ? 13.327 5.773 -15.411 1.00 56.91 100 ASN A C 1
ATOM 786 O O . ASN A 1 100 ? 12.098 5.876 -15.332 1.00 56.91 100 ASN A O 1
ATOM 790 N N . PRO A 1 101 ? 13.995 6.185 -16.509 1.00 42.16 101 PRO A N 1
ATOM 791 C CA . PRO A 1 101 ? 13.420 7.051 -17.539 1.00 42.16 101 PRO A CA 1
ATOM 792 C C . PRO A 1 101 ? 12.270 6.349 -18.275 1.00 42.16 101 PRO A C 1
ATOM 794 O O . PRO A 1 101 ? 12.488 5.571 -19.198 1.00 42.16 101 PRO A O 1
ATOM 797 N N . GLY A 1 102 ? 11.033 6.600 -17.843 1.00 49.84 102 GLY A N 1
ATOM 798 C CA . GLY A 1 102 ? 9.831 6.032 -18.458 1.00 49.84 102 GLY A CA 1
ATOM 799 C C . GLY A 1 102 ? 8.573 6.070 -17.588 1.00 49.84 102 GLY A C 1
ATOM 800 O O . GLY A 1 102 ? 7.475 6.046 -18.135 1.00 49.84 102 GLY A O 1
ATOM 801 N N . THR A 1 103 ? 8.699 6.173 -16.260 1.00 53.75 103 THR A N 1
ATOM 802 C CA . THR A 1 103 ? 7.539 6.076 -15.352 1.00 53.75 103 THR A CA 1
ATOM 803 C C . THR A 1 103 ? 7.048 7.461 -14.914 1.00 53.75 103 THR A C 1
ATOM 805 O O . THR A 1 103 ? 7.701 8.158 -14.134 1.00 53.75 103 THR A O 1
ATOM 808 N N . VAL A 1 104 ? 5.874 7.875 -15.398 1.00 59.78 104 VAL A N 1
ATOM 809 C CA . VAL A 1 104 ? 5.202 9.116 -14.972 1.00 59.78 104 VAL A CA 1
ATOM 810 C C . VAL A 1 104 ? 4.282 8.818 -13.784 1.00 59.78 104 VAL A C 1
ATOM 812 O O . VAL A 1 104 ? 3.518 7.855 -13.813 1.00 59.78 104 VAL A O 1
ATOM 815 N N . HIS A 1 105 ? 4.339 9.662 -12.746 1.00 61.50 105 HIS A N 1
ATOM 816 C CA . HIS A 1 105 ? 3.490 9.550 -11.555 1.00 61.50 105 HIS A CA 1
ATOM 817 C C . HIS A 1 105 ? 2.709 10.840 -11.352 1.00 61.50 105 HIS A C 1
ATOM 819 O O . HIS A 1 105 ? 3.290 11.887 -11.059 1.00 61.50 105 HIS A O 1
ATOM 825 N N . SER A 1 106 ? 1.384 10.763 -11.436 1.00 59.47 106 SER A N 1
ATOM 826 C CA . SER A 1 106 ? 0.505 11.850 -11.009 1.00 59.47 106 SER A CA 1
ATOM 827 C C . SER A 1 106 ? -0.212 11.444 -9.721 1.00 59.47 106 SER A C 1
ATOM 829 O O . SER A 1 106 ? -0.965 10.473 -9.671 1.00 59.47 106 SER A O 1
ATOM 831 N N . ALA A 1 107 ? 0.065 12.164 -8.632 1.00 57.72 107 ALA A N 1
ATOM 832 C CA . ALA A 1 107 ? -0.624 11.935 -7.367 1.00 57.72 107 ALA A CA 1
ATOM 833 C C . ALA A 1 107 ? -1.989 12.631 -7.392 1.00 57.72 107 ALA A C 1
ATOM 835 O O . ALA A 1 107 ? -2.065 13.856 -7.529 1.00 57.72 107 ALA A O 1
ATOM 836 N N . SER A 1 108 ? -3.067 11.878 -7.179 1.00 54.03 108 SER A N 1
ATOM 837 C CA . SER A 1 108 ? -4.401 12.447 -7.001 1.00 54.03 108 SER A CA 1
ATOM 838 C C . SER A 1 108 ? -4.516 13.061 -5.606 1.00 54.03 108 SER A C 1
ATOM 840 O O . SER A 1 108 ? -4.926 12.407 -4.645 1.00 54.03 108 SER A O 1
ATOM 842 N N . ARG A 1 109 ? -4.153 14.335 -5.440 1.00 44.47 109 ARG A N 1
ATOM 843 C CA . ARG A 1 109 ? -4.453 15.056 -4.193 1.00 44.47 109 ARG A CA 1
ATOM 844 C C . ARG A 1 109 ? -5.951 15.366 -4.128 1.00 44.47 109 ARG A C 1
ATOM 846 O O . ARG A 1 109 ? -6.355 16.506 -4.332 1.00 44.47 109 ARG A O 1
ATOM 853 N N . LYS A 1 110 ? -6.799 14.384 -3.812 1.00 46.22 110 LYS A N 1
ATOM 854 C CA . LYS A 1 110 ? -8.133 14.704 -3.287 1.00 46.22 110 LYS A CA 1
ATOM 855 C C . LYS A 1 110 ? -7.964 15.154 -1.838 1.00 46.22 110 LYS A C 1
ATOM 857 O O . LYS A 1 110 ? -7.416 14.416 -1.018 1.00 46.22 110 LYS A O 1
ATOM 862 N N . ALA A 1 111 ? -8.403 16.380 -1.543 1.00 41.59 111 ALA A N 1
ATOM 863 C CA . ALA A 1 111 ? -8.457 16.919 -0.186 1.00 41.59 111 ALA A CA 1
ATOM 864 C C . ALA A 1 111 ? -9.116 15.899 0.764 1.00 41.59 111 ALA A C 1
ATOM 866 O O . ALA A 1 111 ? -9.985 15.135 0.324 1.00 41.59 111 ALA A O 1
ATOM 867 N N . PRO A 1 112 ? -8.718 15.834 2.051 1.00 43.88 112 PRO A N 1
ATOM 868 C CA . PRO A 1 112 ? -9.398 14.960 2.994 1.00 43.88 112 PRO A CA 1
ATOM 869 C C . PRO A 1 112 ? -10.894 15.279 2.948 1.00 43.88 112 PRO A C 1
ATOM 871 O O . PRO A 1 112 ? -11.274 16.435 3.108 1.00 43.88 112 PRO A O 1
ATOM 874 N N . ILE A 1 113 ? -11.719 14.261 2.675 1.00 46.47 113 ILE A N 1
ATOM 875 C CA . ILE A 1 113 ? -13.181 14.357 2.736 1.00 46.47 113 ILE A CA 1
ATOM 876 C C . ILE A 1 113 ? -13.504 15.001 4.083 1.00 46.47 113 ILE A C 1
ATOM 878 O O . ILE A 1 113 ? -13.247 14.395 5.126 1.00 46.47 113 ILE A O 1
ATOM 882 N N . ALA A 1 114 ? -13.964 16.254 4.062 1.00 43.44 114 ALA A N 1
ATOM 883 C CA . ALA A 1 114 ? -14.395 16.931 5.268 1.00 43.44 114 ALA A CA 1
ATOM 884 C C . ALA A 1 114 ? -15.474 16.049 5.897 1.00 43.44 114 ALA A C 1
ATOM 886 O O . ALA A 1 114 ? -16.428 15.667 5.219 1.00 43.44 114 ALA A O 1
ATOM 887 N N . VAL A 1 115 ? -15.290 15.672 7.164 1.00 39.38 115 VAL A N 1
ATOM 888 C CA . VAL A 1 115 ? -16.332 14.994 7.933 1.00 39.38 115 VAL A CA 1
ATOM 889 C C . VAL A 1 115 ? -17.557 15.896 7.851 1.00 39.38 115 VAL A C 1
ATOM 891 O O . VAL A 1 115 ? -17.529 17.010 8.378 1.00 39.38 115 VAL A O 1
ATOM 894 N N . VAL A 1 116 ? -18.586 15.451 7.128 1.00 41.50 116 VAL A N 1
ATOM 895 C CA . VAL A 1 116 ? -19.868 16.146 7.037 1.00 41.50 116 VAL A CA 1
ATOM 896 C C . VAL A 1 116 ? -20.409 16.197 8.461 1.00 41.50 116 VAL A C 1
ATOM 898 O O . VAL A 1 116 ? -20.913 15.211 8.989 1.00 41.50 116 VAL A O 1
ATOM 901 N N . LYS A 1 117 ? -20.210 17.328 9.143 1.00 38.38 117 LYS A N 1
ATOM 902 C CA . LYS A 1 117 ? -20.959 17.633 10.355 1.00 38.38 117 LYS A CA 1
ATOM 903 C C . LYS A 1 117 ? -22.355 17.972 9.870 1.00 38.38 117 LYS A C 1
ATOM 905 O O . LYS A 1 117 ? -22.586 19.104 9.449 1.00 38.38 117 LYS A O 1
ATOM 910 N N . ASP A 1 118 ? -23.252 16.993 9.907 1.00 39.22 118 ASP A N 1
ATOM 911 C CA . ASP A 1 118 ? -24.681 17.247 9.794 1.00 39.22 118 ASP A CA 1
ATOM 912 C C . ASP A 1 118 ? -25.036 18.305 10.841 1.00 39.22 118 ASP A C 1
ATOM 914 O O . ASP A 1 118 ? -25.054 18.052 12.051 1.00 39.22 118 ASP A O 1
ATOM 918 N N . LYS A 1 119 ? -25.244 19.541 10.383 1.00 42.12 119 LYS A N 1
ATOM 919 C CA . LYS A 1 119 ? -25.832 20.584 11.211 1.00 42.12 119 LYS A CA 1
ATOM 920 C C . LYS A 1 119 ? -27.261 20.125 11.465 1.00 42.12 119 LYS A C 1
ATOM 922 O O . LYS A 1 119 ? -28.116 20.305 10.605 1.00 42.12 119 LYS A O 1
ATOM 927 N N . LYS A 1 120 ? -27.516 19.513 12.625 1.00 40.09 120 LYS A N 1
ATOM 928 C CA . LYS A 1 120 ? -28.882 19.356 13.130 1.00 40.09 120 LYS A CA 1
ATOM 929 C C . LYS A 1 120 ? -29.521 20.742 13.110 1.00 40.09 120 LYS A C 1
ATOM 931 O O . LYS A 1 120 ? -29.110 21.624 13.863 1.00 40.09 120 LYS A O 1
ATOM 936 N N . SER A 1 121 ? -30.472 20.929 12.203 1.00 42.72 121 SER A N 1
ATOM 937 C CA . SER A 1 121 ? -31.368 22.073 12.160 1.00 42.72 121 SER A CA 1
ATOM 938 C C . SER A 1 121 ? -32.104 22.124 13.492 1.00 42.72 121 SER A C 1
ATOM 940 O O . SER A 1 121 ? -32.935 21.265 13.785 1.00 42.72 121 SER A O 1
ATOM 942 N N . LYS A 1 122 ? -31.731 23.087 14.329 1.00 41.91 122 LYS A N 1
ATOM 943 C CA . LYS A 1 122 ? -32.484 23.432 15.525 1.00 41.91 122 LYS A CA 1
ATOM 944 C C . LYS A 1 122 ? -33.679 24.256 15.041 1.00 41.91 122 LYS A C 1
ATOM 946 O O . LYS A 1 122 ? -33.493 25.410 14.664 1.00 41.91 122 LYS A O 1
ATOM 951 N N . VAL A 1 123 ? -34.831 23.599 14.936 1.00 48.16 123 VAL A N 1
ATOM 952 C CA . VAL A 1 123 ? -36.147 24.248 15.002 1.00 48.16 123 VAL A CA 1
ATOM 953 C C . VAL A 1 123 ? -36.501 24.364 16.477 1.00 48.16 123 VAL A C 1
ATOM 955 O O . VAL A 1 123 ? -36.173 23.402 17.214 1.00 48.16 123 VAL A O 1
#